Protein AF-A0A3A0AD60-F1 (afdb_monomer_lite)

Foldseek 3Di:
DDDPWDKDKDQPLPCQQWDPVPWPQWDWDDDNVQIKIKRNDPQDKIKIKTQKDADDPPDFFWFFKAWDKDADPPFKDKFKFKAANVRHGQGTRDDGGDTCGPSDGCVVRNIIMMMMMIHGHDPPGIMITRMIMITD

pLDDT: mean 93.81, std 9.73, range [36.66, 98.81]

Structure (mmCIF, N/CA/C/O backbone):
data_AF-A0A3A0AD60-F1
#
_entry.id   AF-A0A3A0AD60-F1
#
loop_
_atom_site.group_PDB
_atom_site.id
_atom_site.type_symbol
_atom_site.label_atom_id
_atom_site.label_alt_id
_atom_site.label_comp_id
_atom_site.label_asym_id
_atom_site.label_entity_id
_atom_site.label_seq_id
_atom_site.pdbx_PDB_ins_code
_atom_site.Cartn_x
_atom_site.Cartn_y
_atom_site.Cartn_z
_atom_site.occupancy
_atom_site.B_iso_or_equiv
_atom_site.auth_seq_id
_atom_site.auth_comp_id
_atom_site.auth_asym_id
_atom_site.auth_atom_id
_atom_site.pdbx_PDB_model_num
ATOM 1 N N . MET A 1 1 ? -10.318 22.429 17.998 1.00 36.66 1 MET A N 1
ATOM 2 C CA . MET A 1 1 ? -9.242 21.491 18.368 1.00 36.66 1 MET A CA 1
ATOM 3 C C . MET A 1 1 ? -9.334 20.370 17.348 1.00 36.66 1 MET A C 1
ATOM 5 O O . MET A 1 1 ? -10.324 19.658 17.390 1.00 36.66 1 MET A O 1
ATOM 9 N N . LEU A 1 2 ? -8.457 20.327 16.339 1.00 40.91 2 LEU A N 1
ATOM 10 C CA . LEU A 1 2 ? -8.442 19.195 15.404 1.00 40.91 2 LEU A CA 1
ATOM 11 C C . LEU A 1 2 ? -7.892 17.996 16.180 1.00 40.91 2 LEU A C 1
ATOM 13 O O . LEU A 1 2 ? -6.784 18.087 16.707 1.00 40.91 2 LEU A O 1
ATOM 17 N N . ALA A 1 3 ? -8.679 16.933 16.331 1.00 44.41 3 ALA A N 1
ATOM 18 C CA . ALA A 1 3 ? -8.155 15.673 16.840 1.00 44.41 3 ALA A CA 1
ATOM 19 C C . ALA A 1 3 ? -7.125 15.160 15.825 1.00 44.41 3 ALA A C 1
ATOM 21 O O . ALA A 1 3 ? -7.387 15.183 14.624 1.00 44.41 3 ALA A O 1
ATOM 22 N N . ALA A 1 4 ? -5.940 14.768 16.292 1.00 53.97 4 ALA A N 1
ATOM 23 C CA . ALA A 1 4 ? -4.998 14.056 15.443 1.00 53.97 4 ALA A CA 1
ATOM 24 C C . ALA A 1 4 ? -5.627 12.695 15.114 1.00 53.97 4 ALA A C 1
ATOM 26 O O . ALA A 1 4 ? -5.843 11.894 16.021 1.00 53.97 4 ALA A O 1
ATOM 27 N N . THR A 1 5 ? -5.970 12.466 13.849 1.00 66.50 5 THR A N 1
ATOM 28 C CA . THR A 1 5 ? -6.343 11.140 13.345 1.00 66.50 5 THR A CA 1
ATOM 29 C C . THR A 1 5 ? -5.168 10.197 13.570 1.00 66.50 5 THR A C 1
ATOM 31 O O . THR A 1 5 ? -4.029 10.534 13.236 1.00 66.50 5 THR A O 1
ATOM 34 N N . THR A 1 6 ? -5.418 9.044 14.190 1.00 88.69 6 THR A N 1
ATOM 35 C CA . THR A 1 6 ? -4.351 8.060 14.414 1.00 88.69 6 THR A CA 1
ATOM 36 C C . THR A 1 6 ? -4.088 7.360 13.089 1.00 88.69 6 THR A C 1
ATOM 38 O O . THR A 1 6 ? -4.980 7.260 12.252 1.00 88.69 6 THR A O 1
ATOM 41 N N . THR A 1 7 ? -2.846 6.975 12.813 1.00 92.88 7 THR A N 1
ATOM 42 C CA . THR A 1 7 ? -2.474 6.462 11.491 1.00 92.88 7 THR A CA 1
ATOM 43 C C . THR A 1 7 ? -1.429 5.369 11.623 1.00 92.88 7 THR A C 1
ATOM 45 O O . THR A 1 7 ? -0.462 5.513 12.372 1.00 92.88 7 THR A O 1
ATOM 48 N N . TRP A 1 8 ? -1.625 4.281 10.883 1.00 96.00 8 TRP A N 1
ATOM 49 C CA . TRP A 1 8 ? -0.557 3.354 10.535 1.00 96.00 8 TRP A CA 1
ATOM 50 C C . TRP A 1 8 ? 0.100 3.861 9.256 1.00 96.00 8 TRP A C 1
ATOM 52 O O . TRP A 1 8 ? -0.607 4.191 8.307 1.00 96.00 8 TRP A O 1
ATOM 62 N N . HIS A 1 9 ? 1.427 3.937 9.235 1.00 96.06 9 HIS A N 1
ATOM 63 C CA . HIS A 1 9 ? 2.199 4.472 8.119 1.00 96.06 9 HIS A CA 1
ATOM 64 C C . HIS A 1 9 ? 3.496 3.680 7.987 1.00 96.06 9 HIS A C 1
ATOM 66 O O . HIS A 1 9 ? 4.211 3.505 8.975 1.00 96.06 9 HIS A O 1
ATOM 72 N N . ASP A 1 10 ? 3.790 3.221 6.776 1.00 95.06 10 ASP A N 1
ATOM 73 C CA . ASP A 1 10 ? 5.037 2.544 6.436 1.00 95.06 10 ASP A CA 1
ATOM 74 C C . ASP A 1 10 ? 5.700 3.278 5.261 1.00 95.06 10 ASP A C 1
ATOM 76 O O . ASP A 1 10 ? 5.117 3.420 4.183 1.00 95.06 10 ASP A O 1
ATOM 80 N N . THR A 1 11 ? 6.909 3.777 5.516 1.00 94.00 11 THR A N 1
ATOM 81 C CA . THR A 1 11 ? 7.785 4.495 4.572 1.00 94.00 11 THR A CA 1
ATOM 82 C C . THR A 1 11 ? 8.898 3.596 4.023 1.00 94.00 11 THR A C 1
ATOM 84 O O . THR A 1 11 ? 9.862 4.069 3.420 1.00 94.00 11 THR A O 1
ATOM 87 N N . PHE A 1 12 ? 8.814 2.290 4.288 1.00 93.62 12 PHE A N 1
ATOM 88 C CA . PHE A 1 12 ? 9.768 1.255 3.899 1.00 93.62 12 PHE A CA 1
ATOM 89 C C . PHE A 1 12 ? 11.192 1.458 4.444 1.00 93.62 12 PHE A C 1
ATOM 91 O O . PHE A 1 12 ? 12.156 0.884 3.926 1.00 93.62 12 PHE A O 1
ATOM 98 N N . ASP A 1 13 ? 11.356 2.241 5.512 1.00 87.06 13 ASP A N 1
ATOM 99 C CA . ASP A 1 13 ? 12.650 2.524 6.137 1.00 87.06 13 ASP A CA 1
ATOM 100 C C . ASP A 1 13 ? 13.254 1.286 6.830 1.00 87.06 13 ASP A C 1
ATOM 102 O O . ASP A 1 13 ? 14.470 1.063 6.758 1.00 87.06 13 ASP A O 1
ATOM 106 N N . ASN A 1 14 ? 12.412 0.427 7.414 1.00 83.38 14 ASN A N 1
ATOM 107 C CA . ASN A 1 14 ? 12.813 -0.784 8.135 1.00 83.38 14 ASN A CA 1
ATOM 108 C C . ASN A 1 14 ? 12.134 -2.091 7.656 1.00 83.38 14 ASN A C 1
ATOM 110 O O . ASN A 1 14 ? 12.561 -3.167 8.071 1.00 83.38 14 ASN A O 1
ATOM 114 N N . PHE A 1 15 ? 11.159 -2.014 6.741 1.00 83.94 15 PHE A N 1
ATOM 115 C CA . PHE A 1 15 ? 10.362 -3.131 6.195 1.00 83.94 15 PHE A CA 1
ATOM 116 C C . PHE A 1 15 ? 9.557 -3.957 7.213 1.00 83.94 15 PHE A C 1
ATOM 118 O O . PHE A 1 15 ? 9.040 -5.019 6.861 1.00 83.94 15 PHE A O 1
ATOM 125 N N . GLU A 1 16 ? 9.431 -3.510 8.461 1.00 90.62 16 GLU A N 1
ATOM 126 C CA . GLU A 1 16 ? 8.706 -4.261 9.493 1.00 90.62 16 GLU A CA 1
ATOM 127 C C . GLU A 1 16 ? 7.197 -4.300 9.228 1.00 90.62 16 GLU A C 1
ATOM 129 O O . GLU A 1 16 ? 6.525 -5.240 9.646 1.00 90.62 16 GLU A O 1
ATOM 134 N N . GLY A 1 17 ? 6.664 -3.323 8.488 1.00 93.06 17 GLY A N 1
ATOM 135 C CA . GLY A 1 17 ? 5.265 -3.280 8.077 1.00 93.06 17 GLY A CA 1
ATOM 136 C C . GLY A 1 17 ? 4.937 -4.131 6.848 1.00 93.06 17 GLY A C 1
ATOM 137 O O . GLY A 1 17 ? 3.797 -4.085 6.391 1.00 93.06 17 GLY A O 1
ATOM 138 N N . ILE A 1 18 ? 5.871 -4.948 6.338 1.00 95.94 18 ILE A N 1
ATOM 139 C CA . ILE A 1 18 ? 5.693 -5.765 5.126 1.00 95.94 18 ILE A CA 1
ATOM 140 C C . ILE A 1 18 ? 5.586 -7.253 5.444 1.00 95.94 18 ILE A C 1
ATOM 142 O O . ILE A 1 18 ? 6.394 -7.832 6.172 1.00 95.94 18 ILE A O 1
ATOM 146 N N . ASP A 1 19 ? 4.605 -7.910 4.834 1.00 97.00 19 ASP A N 1
ATOM 147 C CA . ASP A 1 19 ? 4.462 -9.358 4.833 1.00 97.00 19 ASP A CA 1
ATOM 148 C C . ASP A 1 19 ? 5.136 -9.964 3.599 1.00 97.00 19 ASP A C 1
ATOM 150 O O . ASP A 1 19 ? 4.542 -10.135 2.529 1.00 97.00 19 ASP A O 1
ATOM 154 N N . PHE A 1 20 ? 6.411 -10.320 3.756 1.00 93.94 20 PHE A N 1
ATOM 155 C CA . PHE A 1 20 ? 7.193 -10.955 2.695 1.00 93.94 20 PHE A CA 1
ATOM 156 C C . PHE A 1 20 ? 6.738 -12.378 2.343 1.00 93.94 20 PHE A C 1
ATOM 158 O O . PHE A 1 20 ? 7.169 -12.895 1.316 1.00 93.94 20 PHE A O 1
ATOM 165 N N . THR A 1 21 ? 5.873 -13.008 3.145 1.00 96.50 21 THR A N 1
ATOM 166 C CA . THR A 1 21 ? 5.317 -14.336 2.828 1.00 96.50 21 THR A CA 1
ATOM 167 C C . THR A 1 21 ? 4.254 -14.235 1.737 1.00 96.50 21 THR A C 1
ATOM 169 O O . THR A 1 21 ? 4.160 -15.114 0.884 1.00 96.50 21 THR A O 1
ATOM 172 N N . HIS A 1 22 ? 3.483 -13.144 1.745 1.00 96.50 22 HIS A N 1
ATOM 173 C CA . HIS A 1 22 ? 2.425 -12.871 0.769 1.00 96.50 22 HIS A CA 1
ATOM 174 C C . HIS A 1 22 ? 2.847 -11.874 -0.321 1.00 96.50 22 HIS A C 1
ATOM 176 O O . HIS A 1 22 ? 2.110 -11.650 -1.280 1.00 96.50 22 HIS A O 1
ATOM 182 N N . SER A 1 23 ? 4.044 -11.298 -0.204 1.00 97.50 23 SER A N 1
ATOM 183 C CA . SER A 1 23 ? 4.630 -10.428 -1.223 1.00 97.50 23 SER A CA 1
ATOM 184 C C . SER A 1 23 ? 5.445 -11.231 -2.239 1.00 97.50 23 SER A C 1
ATOM 186 O O . SER A 1 23 ? 6.147 -12.181 -1.898 1.00 97.50 23 SER A O 1
ATOM 188 N N . SER A 1 24 ? 5.402 -10.833 -3.509 1.00 98.19 24 SER A N 1
ATOM 189 C CA . SER A 1 24 ? 6.126 -11.508 -4.588 1.00 98.19 24 SER A CA 1
ATOM 190 C C . SER A 1 24 ? 6.582 -10.537 -5.676 1.00 98.19 24 SER A C 1
ATOM 192 O O . SER A 1 24 ? 5.961 -9.509 -5.923 1.00 98.19 24 SER A O 1
ATOM 194 N N . ASN A 1 25 ? 7.709 -10.857 -6.317 1.00 97.56 25 ASN A N 1
ATOM 195 C CA . ASN A 1 25 ? 8.312 -10.090 -7.417 1.00 97.56 25 ASN A CA 1
ATOM 196 C C . ASN A 1 25 ? 8.538 -8.583 -7.151 1.00 97.56 25 ASN A C 1
ATOM 198 O O . ASN A 1 25 ? 8.687 -7.798 -8.081 1.00 97.56 25 ASN A O 1
ATOM 202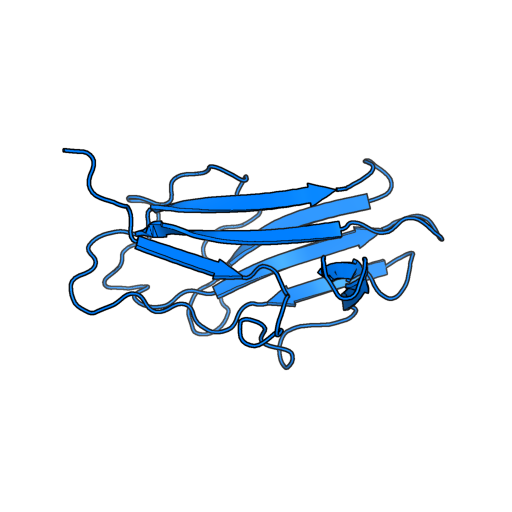 N N . VAL A 1 26 ? 8.641 -8.175 -5.889 1.00 96.62 26 VAL A N 1
ATOM 203 C CA . VAL A 1 26 ? 8.969 -6.803 -5.478 1.00 96.62 26 VAL A CA 1
ATOM 204 C C . VAL A 1 26 ? 10.361 -6.741 -4.846 1.00 96.62 26 VAL A C 1
ATOM 206 O O . VAL A 1 26 ? 10.925 -7.748 -4.390 1.00 96.62 26 VAL A O 1
ATOM 209 N N . THR A 1 27 ? 10.978 -5.567 -4.878 1.00 95.06 27 THR A N 1
ATOM 210 C CA . THR A 1 27 ? 12.289 -5.316 -4.275 1.00 95.06 27 THR A CA 1
ATOM 211 C C . THR A 1 27 ? 12.392 -3.878 -3.792 1.00 95.06 27 THR A C 1
ATOM 213 O O . THR A 1 27 ? 11.652 -3.011 -4.249 1.00 95.06 27 THR A O 1
ATOM 216 N N . ASN A 1 28 ? 13.338 -3.633 -2.889 1.00 92.56 28 ASN A N 1
ATOM 217 C CA . ASN A 1 28 ? 13.710 -2.281 -2.503 1.00 92.56 28 ASN A CA 1
ATOM 218 C C . ASN A 1 28 ? 14.310 -1.528 -3.705 1.00 92.56 28 ASN A C 1
ATOM 220 O O . ASN A 1 28 ? 15.172 -2.072 -4.403 1.00 92.56 28 ASN A O 1
ATOM 224 N N . GLY A 1 29 ? 13.872 -0.291 -3.905 1.00 91.00 29 GLY A N 1
ATOM 225 C CA . GLY A 1 29 ? 14.440 0.702 -4.810 1.00 91.00 29 GLY A CA 1
ATOM 226 C C . GLY A 1 29 ? 14.869 1.972 -4.065 1.00 91.00 29 GLY A C 1
ATOM 227 O O . GLY A 1 29 ? 14.882 2.037 -2.838 1.00 91.00 29 GLY A O 1
ATOM 228 N N . GLY A 1 30 ? 15.208 3.027 -4.802 1.00 86.94 30 GLY A N 1
ATOM 229 C CA . GLY A 1 30 ? 15.587 4.310 -4.202 1.00 86.94 30 GLY A CA 1
ATOM 230 C C . GLY A 1 30 ? 16.952 4.287 -3.502 1.00 86.94 30 GLY A C 1
ATOM 231 O O . GLY A 1 30 ? 17.901 3.652 -3.965 1.00 86.94 30 GLY A O 1
ATOM 232 N N . THR A 1 31 ? 17.074 5.036 -2.404 1.00 87.00 31 THR A N 1
ATOM 233 C CA . THR A 1 31 ? 18.328 5.190 -1.643 1.00 87.00 31 THR A CA 1
ATOM 234 C C . THR A 1 31 ? 18.180 4.629 -0.229 1.00 87.00 31 THR A C 1
ATOM 236 O O . THR A 1 31 ? 17.062 4.476 0.255 1.00 87.00 31 THR A O 1
ATOM 239 N N . PRO A 1 32 ? 19.277 4.389 0.513 1.00 83.81 32 PRO A N 1
ATOM 240 C CA . PRO A 1 32 ? 19.172 3.955 1.904 1.00 83.81 32 PRO A CA 1
ATOM 241 C C . PRO A 1 32 ? 18.391 4.912 2.818 1.00 83.81 32 PRO A C 1
ATOM 243 O O . PRO A 1 32 ? 17.890 4.446 3.835 1.00 83.81 32 PRO A O 1
ATOM 246 N N . GLN A 1 33 ? 18.306 6.207 2.477 1.00 84.38 33 GLN A N 1
ATOM 247 C CA . GLN A 1 33 ? 17.554 7.219 3.236 1.00 84.38 33 GLN A CA 1
ATOM 248 C C . GLN A 1 33 ? 16.129 7.453 2.712 1.00 84.38 33 GLN A C 1
ATOM 250 O O . GLN A 1 33 ? 15.342 8.091 3.398 1.00 84.38 33 GLN A O 1
ATOM 255 N N . ASN A 1 34 ? 15.815 6.983 1.504 1.00 85.44 34 ASN A N 1
ATOM 256 C CA . ASN A 1 34 ? 14.495 7.099 0.893 1.00 85.44 34 ASN A CA 1
ATOM 257 C C . ASN A 1 34 ? 14.228 5.815 0.110 1.00 85.44 34 ASN A C 1
ATOM 259 O O . ASN A 1 34 ? 14.537 5.722 -1.086 1.00 85.44 34 ASN A O 1
ATOM 263 N N . ARG A 1 35 ? 13.810 4.791 0.851 1.00 92.94 35 ARG A N 1
ATOM 264 C CA . ARG A 1 35 ? 13.541 3.461 0.316 1.00 92.94 35 ARG A CA 1
ATOM 265 C C . ARG A 1 35 ? 12.172 3.466 -0.331 1.00 92.94 35 ARG A C 1
ATOM 267 O O . ARG A 1 35 ? 11.285 4.197 0.074 1.00 92.94 35 ARG A O 1
ATOM 274 N N . THR A 1 36 ? 12.037 2.664 -1.370 1.00 95.44 36 THR A N 1
ATOM 275 C CA . THR A 1 36 ? 10.793 2.541 -2.130 1.00 95.44 36 THR A CA 1
ATOM 276 C C . THR A 1 36 ? 10.594 1.082 -2.487 1.00 95.44 36 THR A C 1
ATOM 278 O O . THR A 1 36 ? 11.550 0.302 -2.466 1.00 95.44 36 THR A O 1
ATOM 281 N N . MET A 1 37 ? 9.378 0.702 -2.850 1.00 96.75 37 MET A N 1
ATOM 282 C CA . MET A 1 37 ? 9.090 -0.638 -3.342 1.00 96.75 37 MET A CA 1
ATOM 283 C C . MET A 1 37 ? 8.831 -0.593 -4.840 1.00 96.75 37 MET A C 1
ATOM 285 O O . MET A 1 37 ? 7.972 0.144 -5.317 1.00 96.75 37 MET A O 1
ATOM 289 N N . VAL A 1 38 ? 9.600 -1.387 -5.584 1.00 97.19 38 VAL A N 1
ATOM 290 C CA . VAL A 1 38 ? 9.554 -1.438 -7.048 1.00 97.19 38 VAL A CA 1
ATOM 291 C C . VAL A 1 38 ? 9.383 -2.868 -7.538 1.00 97.19 38 VAL A C 1
ATOM 293 O O . VAL A 1 38 ? 9.725 -3.835 -6.846 1.00 97.19 38 VAL A O 1
ATOM 296 N N . LEU A 1 39 ? 8.887 -3.015 -8.763 1.00 97.69 39 LEU A N 1
ATOM 297 C CA . LEU A 1 39 ? 8.811 -4.308 -9.435 1.00 97.69 39 LEU A CA 1
ATOM 298 C C . LEU A 1 39 ? 10.231 -4.812 -9.755 1.00 97.69 39 LEU A C 1
ATOM 300 O O . LEU A 1 39 ? 11.036 -4.085 -10.341 1.00 97.69 39 LEU A O 1
ATOM 304 N N . ARG A 1 40 ? 10.552 -6.052 -9.354 1.00 95.38 40 ARG A N 1
ATOM 305 C CA . ARG A 1 40 ? 11.903 -6.635 -9.475 1.00 95.38 40 ARG A CA 1
ATOM 306 C C . ARG A 1 40 ? 12.256 -7.012 -10.909 1.00 95.38 40 ARG A C 1
ATOM 308 O O . ARG A 1 40 ? 13.373 -6.756 -11.344 1.00 95.38 40 ARG A O 1
ATOM 315 N N . ASN A 1 41 ? 11.334 -7.665 -11.610 1.00 92.31 41 ASN A N 1
ATOM 316 C CA . ASN A 1 41 ? 11.538 -8.144 -12.975 1.00 92.31 41 ASN A CA 1
ATOM 317 C C . ASN A 1 41 ? 10.549 -7.446 -13.909 1.00 92.31 41 ASN A C 1
ATOM 319 O O . ASN A 1 41 ? 9.344 -7.517 -13.667 1.00 92.31 41 ASN A O 1
ATOM 323 N N . THR A 1 42 ? 11.060 -6.792 -14.957 1.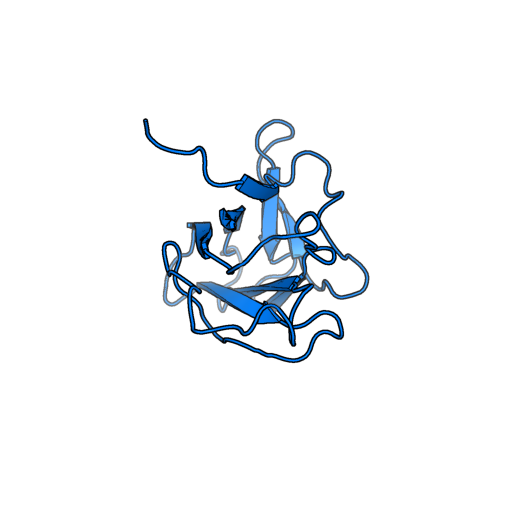00 92.44 42 THR A N 1
ATOM 324 C CA . THR A 1 42 ? 10.253 -6.039 -15.927 1.00 92.44 42 THR A CA 1
ATOM 325 C C . THR A 1 42 ? 10.545 -6.506 -17.363 1.00 92.44 42 THR A C 1
ATOM 327 O O . THR A 1 42 ? 11.715 -6.637 -17.745 1.00 92.44 42 THR A O 1
ATOM 330 N N . PRO A 1 43 ? 9.513 -6.776 -18.185 1.00 96.38 43 PRO A N 1
ATOM 331 C CA . PRO A 1 43 ? 8.082 -6.695 -17.868 1.00 96.38 43 PRO A CA 1
ATOM 332 C C . PRO A 1 43 ? 7.612 -7.796 -16.900 1.00 96.38 43 PRO A C 1
ATOM 334 O O . PRO A 1 43 ? 8.262 -8.833 -16.765 1.00 96.38 43 PRO A O 1
ATOM 337 N N . GLY A 1 44 ? 6.482 -7.571 -16.230 1.00 97.56 44 GLY A N 1
ATOM 338 C CA . GLY A 1 44 ? 5.897 -8.521 -15.287 1.00 97.56 44 GLY A CA 1
ATOM 339 C C . GLY A 1 44 ? 4.900 -7.892 -14.315 1.00 97.56 44 GLY A C 1
ATOM 340 O O . GLY A 1 44 ? 4.524 -6.729 -14.449 1.00 97.56 44 GLY A O 1
ATOM 341 N N . GLU A 1 45 ? 4.509 -8.681 -13.317 1.00 98.19 45 GLU A N 1
ATOM 342 C CA . GLU A 1 45 ? 3.599 -8.295 -12.234 1.00 98.19 45 GLU A CA 1
ATOM 343 C C . GLU A 1 45 ? 4.219 -8.624 -10.877 1.00 98.19 45 GLU A C 1
ATOM 345 O O . GLU A 1 45 ? 5.000 -9.572 -10.754 1.00 98.19 45 GLU A O 1
ATOM 350 N N . GLY A 1 46 ? 3.886 -7.846 -9.857 1.00 98.25 46 GLY A N 1
ATOM 351 C CA . GLY A 1 46 ? 4.367 -8.019 -8.497 1.00 98.25 46 GLY A CA 1
ATOM 352 C C . GLY A 1 46 ? 3.336 -7.555 -7.486 1.00 98.25 46 GLY A C 1
ATOM 353 O O . GLY A 1 46 ? 2.463 -6.741 -7.782 1.00 98.25 46 GLY A O 1
ATOM 354 N N . VAL A 1 47 ? 3.448 -8.101 -6.284 1.00 98.44 47 VAL A N 1
ATOM 355 C CA . VAL A 1 47 ? 2.516 -7.851 -5.191 1.00 98.44 47 VAL A CA 1
ATOM 356 C C . VAL A 1 47 ? 3.309 -7.534 -3.935 1.00 98.44 47 VAL A C 1
ATOM 358 O O . VAL A 1 47 ? 4.244 -8.257 -3.588 1.00 98.44 47 VAL A O 1
ATOM 361 N N . LEU A 1 48 ? 2.918 -6.470 -3.244 1.00 98.50 48 LEU A N 1
ATOM 362 C CA . LEU A 1 48 ? 3.411 -6.118 -1.919 1.00 98.50 48 LEU A CA 1
ATOM 363 C C . LEU A 1 48 ? 2.233 -6.119 -0.950 1.00 98.50 48 LEU A C 1
ATOM 365 O O . LEU A 1 48 ? 1.232 -5.460 -1.215 1.00 98.50 48 LEU A O 1
ATOM 369 N N . VAL A 1 49 ? 2.348 -6.837 0.163 1.00 98.56 49 VAL A N 1
ATOM 370 C CA . VAL A 1 49 ? 1.297 -6.928 1.184 1.00 98.56 49 VAL A CA 1
ATOM 371 C C . VAL A 1 49 ? 1.835 -6.404 2.505 1.00 98.56 49 VAL A C 1
ATOM 373 O O . VAL A 1 49 ? 2.958 -6.736 2.886 1.00 98.56 49 VAL A O 1
ATOM 376 N N . SER A 1 50 ? 1.049 -5.595 3.210 1.00 98.44 50 SER A N 1
ATOM 377 C CA . SER A 1 50 ? 1.404 -5.148 4.554 1.00 98.44 50 SER A CA 1
ATOM 378 C C . SER A 1 50 ? 1.283 -6.284 5.579 1.00 98.44 50 SER A C 1
ATOM 380 O O . SER A 1 50 ? 0.526 -7.249 5.412 1.00 98.44 50 SER A O 1
ATOM 382 N N . GLN A 1 51 ? 1.969 -6.137 6.708 1.00 97.44 51 GLN A N 1
ATOM 383 C CA . GLN A 1 51 ? 1.579 -6.825 7.936 1.00 97.44 51 GLN A CA 1
ATOM 384 C C . GLN A 1 51 ? 0.123 -6.472 8.301 1.00 97.44 51 GLN A C 1
ATOM 386 O O . GLN A 1 51 ? -0.391 -5.439 7.853 1.00 97.44 51 GLN A O 1
ATOM 391 N N . PRO A 1 52 ? -0.561 -7.307 9.105 1.00 97.88 52 PRO A N 1
ATOM 392 C CA . PRO A 1 52 ? -1.892 -6.984 9.605 1.00 97.88 52 PRO A CA 1
ATOM 393 C C . PRO A 1 52 ? -1.907 -5.640 10.340 1.00 97.88 52 PRO A C 1
ATOM 395 O O . PRO A 1 52 ? -1.158 -5.430 11.295 1.00 97.88 52 PRO A O 1
ATOM 398 N N . ILE A 1 53 ? -2.797 -4.746 9.924 1.00 97.81 53 ILE A N 1
ATOM 399 C CA . ILE A 1 53 ? -2.990 -3.431 10.531 1.00 97.81 53 ILE A CA 1
ATOM 400 C C . ILE A 1 53 ? -4.150 -3.556 11.508 1.00 97.81 53 ILE A C 1
ATOM 402 O O . ILE A 1 53 ? -5.286 -3.789 11.101 1.00 97.81 53 ILE A O 1
ATOM 406 N N . THR A 1 54 ? -3.852 -3.439 12.802 1.00 96.81 54 THR A N 1
ATOM 407 C CA . THR A 1 54 ? -4.841 -3.555 13.883 1.00 96.81 54 THR A CA 1
ATOM 408 C C . THR A 1 54 ? -4.838 -2.267 14.704 1.00 96.81 54 THR A C 1
ATOM 410 O O . THR A 1 54 ? -3.858 -2.010 15.411 1.00 96.81 54 THR A O 1
ATOM 413 N N . PRO A 1 55 ? -5.895 -1.443 14.621 1.00 95.31 55 PRO A N 1
ATOM 414 C CA . PRO A 1 55 ? -6.037 -0.260 15.453 1.00 95.31 55 PRO A CA 1
ATOM 415 C C . PRO A 1 55 ? -6.124 -0.626 16.948 1.00 95.31 55 PRO A C 1
ATOM 417 O O . PRO A 1 55 ? -6.460 -1.761 17.303 1.00 95.31 55 PRO A O 1
ATOM 420 N N . PRO A 1 56 ? -5.842 0.318 17.862 1.00 93.00 56 PRO A N 1
ATOM 421 C CA . PRO A 1 56 ? -6.049 0.105 19.287 1.00 93.00 56 PRO A CA 1
ATOM 422 C C . PRO A 1 56 ? -7.530 -0.148 19.608 1.00 93.00 56 PRO A C 1
ATOM 424 O O . PRO A 1 56 ? -8.436 0.246 18.872 1.00 93.00 56 PRO A O 1
ATOM 427 N N . ALA A 1 57 ? -7.777 -0.776 20.758 1.00 89.31 57 ALA A N 1
ATOM 428 C CA . ALA A 1 57 ? -9.130 -1.045 21.227 1.00 89.31 57 ALA A CA 1
ATOM 429 C C . ALA A 1 57 ? -9.974 0.241 21.296 1.00 89.31 57 ALA A C 1
ATOM 431 O O . ALA A 1 57 ? -9.527 1.258 21.829 1.00 89.31 57 ALA A O 1
ATOM 432 N N . GLY A 1 58 ? -11.212 0.163 20.801 1.00 87.00 58 GLY A N 1
ATOM 433 C CA . GLY A 1 58 ? -12.156 1.281 20.801 1.00 87.00 58 GLY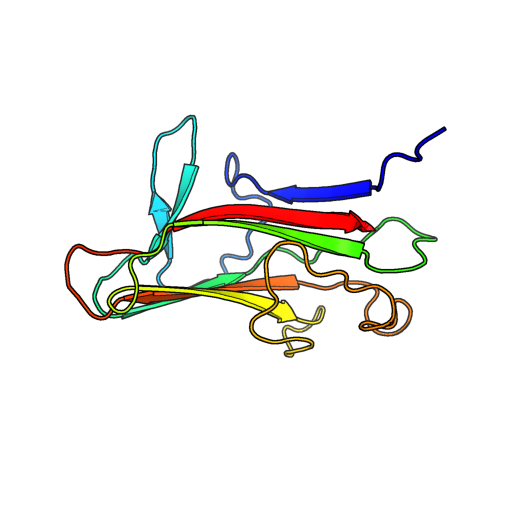 A CA 1
ATOM 434 C C . GLY A 1 58 ? -12.094 2.186 19.570 1.00 87.00 58 GLY A C 1
ATOM 435 O O . GLY A 1 58 ? -12.785 3.201 19.569 1.00 87.00 58 GLY A O 1
ATOM 436 N N . PHE A 1 59 ? -11.316 1.841 18.535 1.00 93.88 59 PHE A N 1
ATOM 437 C CA . PHE A 1 59 ? -11.481 2.476 17.225 1.00 93.88 59 PHE A CA 1
ATOM 438 C C . PHE A 1 59 ? -12.889 2.194 16.678 1.00 93.88 59 PHE A C 1
ATOM 440 O O . PHE A 1 59 ? -13.446 1.117 16.897 1.00 93.88 59 PHE A O 1
ATOM 447 N N . THR A 1 60 ? -13.482 3.184 16.017 1.00 94.25 60 THR A N 1
ATOM 448 C CA . THR A 1 60 ? -14.898 3.147 15.620 1.00 94.25 60 THR A CA 1
ATOM 449 C C . THR A 1 60 ? -15.114 3.116 14.122 1.00 94.25 60 THR A C 1
ATOM 451 O O . THR A 1 60 ? -16.223 2.821 13.693 1.00 94.25 60 THR A O 1
ATOM 454 N N . GLU A 1 61 ? -14.094 3.443 13.334 1.00 95.44 61 GLU A N 1
ATOM 455 C CA . GLU A 1 61 ? -14.157 3.456 11.877 1.00 95.44 61 GLU A CA 1
ATOM 456 C C . GLU A 1 61 ? -12.754 3.414 11.277 1.00 95.44 61 GLU A C 1
ATOM 458 O O . GLU A 1 61 ? -11.793 3.871 11.889 1.00 95.44 61 GLU A O 1
ATOM 463 N N . TRP A 1 62 ? -12.643 2.855 10.074 1.00 97.00 62 TRP A N 1
ATOM 464 C CA . TRP A 1 62 ? -11.483 3.079 9.219 1.00 97.00 62 TRP A CA 1
ATOM 465 C C . TRP A 1 62 ? -11.628 4.437 8.542 1.00 97.00 62 TRP A C 1
ATOM 467 O O . TRP A 1 62 ? -12.728 4.811 8.148 1.00 97.00 62 TRP A O 1
ATOM 477 N N . GLY A 1 63 ? -10.525 5.160 8.404 1.00 96.69 63 GLY A N 1
ATOM 478 C CA . GLY A 1 63 ? -10.501 6.481 7.795 1.00 96.69 63 GLY A CA 1
ATOM 479 C C . GLY A 1 63 ? -9.854 6.471 6.417 1.00 96.69 63 GLY A C 1
ATOM 480 O O . GLY A 1 63 ? -10.158 5.645 5.558 1.00 96.69 63 GLY A O 1
ATOM 481 N N . ILE A 1 64 ? -8.950 7.421 6.203 1.00 97.19 64 ILE A N 1
ATOM 482 C CA . ILE A 1 64 ? -8.372 7.697 4.894 1.00 97.19 64 ILE A CA 1
ATOM 483 C C . ILE A 1 64 ? -7.218 6.740 4.622 1.00 97.19 64 ILE A C 1
ATOM 485 O O . ILE A 1 64 ? -6.290 6.639 5.426 1.00 97.19 64 ILE A O 1
ATOM 489 N N . ILE A 1 65 ? -7.235 6.112 3.449 1.00 98.12 65 ILE A N 1
ATOM 490 C CA . ILE A 1 65 ? -6.047 5.490 2.870 1.00 98.12 65 ILE A CA 1
ATOM 491 C C . ILE A 1 65 ? -5.303 6.519 2.019 1.00 98.12 65 ILE A C 1
ATOM 493 O O . ILE A 1 65 ? -5.900 7.220 1.204 1.00 98.12 65 ILE A O 1
ATOM 497 N N . ALA A 1 66 ? -3.992 6.621 2.185 1.00 98.06 66 ALA A N 1
ATOM 498 C CA . ALA A 1 66 ? -3.149 7.463 1.346 1.00 98.06 66 ALA A CA 1
ATOM 499 C C . ALA A 1 66 ? -1.858 6.731 1.005 1.00 98.06 66 ALA A C 1
ATOM 501 O O . ALA A 1 66 ? -1.366 5.923 1.784 1.00 98.06 66 ALA A O 1
ATOM 502 N N . TYR A 1 67 ? -1.338 7.000 -0.180 1.00 98.31 67 TYR A N 1
ATOM 503 C CA . TYR A 1 67 ? -0.078 6.455 -0.659 1.00 98.31 67 TYR A CA 1
ATOM 504 C C . TYR A 1 67 ? 0.509 7.362 -1.735 1.00 98.31 67 TYR A C 1
ATOM 506 O O . TYR A 1 67 ? -0.233 7.945 -2.544 1.00 98.31 67 TYR A O 1
ATOM 514 N N . ALA A 1 68 ? 1.834 7.452 -1.756 1.00 97.75 68 ALA A N 1
ATOM 515 C CA . ALA A 1 68 ? 2.597 8.079 -2.823 1.00 97.75 68 ALA A CA 1
ATOM 516 C C . ALA A 1 68 ? 3.123 7.022 -3.803 1.00 97.75 68 ALA A C 1
ATOM 518 O O . ALA A 1 68 ? 3.657 5.980 -3.414 1.00 97.75 68 ALA A O 1
ATOM 519 N N . LYS A 1 69 ? 2.944 7.281 -5.102 1.00 96.75 69 LYS A N 1
ATOM 520 C CA . LYS A 1 69 ? 3.395 6.390 -6.172 1.00 96.75 69 LYS A CA 1
ATOM 521 C C . LYS A 1 69 ? 3.939 7.153 -7.371 1.00 96.75 69 LYS A C 1
ATOM 523 O O . LYS A 1 69 ? 3.516 8.276 -7.642 1.00 96.75 69 LYS A O 1
ATOM 528 N N . SER A 1 70 ? 4.794 6.480 -8.132 1.00 96.12 70 SER A N 1
ATOM 529 C CA . SER A 1 70 ? 5.236 6.907 -9.457 1.00 96.12 70 SER A CA 1
ATOM 530 C C . SER A 1 70 ? 5.036 5.766 -10.452 1.00 96.12 70 SER A C 1
ATOM 532 O O . SER A 1 70 ? 5.585 4.677 -10.287 1.00 96.12 70 SER A O 1
ATOM 534 N N . ASP A 1 71 ? 4.213 5.999 -11.466 1.00 94.19 71 ASP A N 1
ATOM 535 C CA . ASP A 1 71 ? 4.002 5.116 -12.608 1.00 94.19 71 ASP A CA 1
ATOM 536 C C . ASP A 1 71 ? 4.017 5.924 -13.916 1.00 94.19 71 ASP A C 1
ATOM 538 O O . ASP A 1 71 ? 3.883 7.147 -13.917 1.00 94.19 71 ASP A O 1
ATOM 542 N N . ASP A 1 72 ? 4.225 5.235 -15.037 1.00 93.88 72 ASP A N 1
ATOM 543 C CA . ASP A 1 72 ? 4.282 5.797 -16.388 1.00 93.88 72 ASP A CA 1
ATOM 544 C C . ASP A 1 72 ? 3.262 5.068 -17.278 1.00 93.88 72 ASP A C 1
ATOM 546 O O . ASP A 1 72 ? 3.605 4.120 -17.996 1.00 93.88 72 ASP A O 1
ATOM 550 N N . PRO A 1 73 ? 1.964 5.417 -17.178 1.00 92.88 73 PRO A N 1
ATOM 551 C CA . PRO A 1 73 ? 0.938 4.780 -17.985 1.00 92.88 73 PRO A CA 1
ATOM 552 C C . PRO A 1 73 ? 1.133 5.062 -19.489 1.00 92.88 73 PRO A C 1
ATOM 554 O O . PRO A 1 73 ? 1.403 6.198 -19.876 1.00 92.88 73 PRO A O 1
ATOM 557 N N . PRO A 1 74 ? 0.900 4.073 -20.371 1.00 93.56 74 PRO A N 1
ATOM 558 C CA . PRO A 1 74 ? 0.322 2.765 -20.065 1.00 93.56 74 PRO A CA 1
ATOM 559 C C . PRO A 1 74 ? 1.364 1.692 -19.716 1.00 93.56 74 PRO A C 1
ATOM 561 O O . PRO A 1 74 ? 0.982 0.550 -19.477 1.00 93.56 74 PRO A O 1
ATOM 564 N N . ALA A 1 75 ? 2.655 2.027 -19.736 1.00 96.38 75 ALA A N 1
ATOM 565 C CA . ALA A 1 75 ? 3.732 1.054 -19.626 1.00 96.38 75 ALA A CA 1
ATOM 566 C C . ALA A 1 75 ? 3.892 0.488 -18.211 1.00 96.38 75 ALA A C 1
ATOM 568 O O . ALA A 1 75 ? 4.364 -0.641 -18.056 1.00 96.38 75 ALA A O 1
ATOM 569 N N . THR A 1 76 ? 3.489 1.236 -17.181 1.00 97.81 76 THR A N 1
ATOM 570 C CA . THR A 1 76 ? 3.405 0.737 -15.807 1.00 97.81 76 THR A CA 1
ATOM 571 C C . THR A 1 76 ? 2.099 1.134 -15.128 1.00 97.81 76 THR A C 1
ATOM 573 O O . THR A 1 76 ? 1.436 2.101 -15.508 1.00 97.81 76 THR A O 1
ATOM 576 N N . SER A 1 77 ? 1.712 0.359 -14.116 1.00 97.94 77 SER A N 1
ATOM 577 C CA . SER A 1 77 ? 0.553 0.654 -13.275 1.00 97.94 77 SER A CA 1
ATOM 578 C C . SER A 1 77 ? 0.803 0.246 -11.832 1.00 97.94 77 SER A C 1
ATOM 580 O O . SER A 1 77 ? 1.399 -0.806 -11.580 1.00 97.94 77 SER A O 1
ATOM 582 N N . LEU A 1 78 ? 0.270 1.037 -10.902 1.00 98.50 78 LEU A N 1
ATOM 583 C CA . LEU A 1 78 ? 0.190 0.682 -9.489 1.00 98.50 78 LEU A CA 1
ATOM 584 C C . LEU A 1 78 ? -1.210 0.938 -8.928 1.00 98.50 78 LEU A C 1
ATOM 586 O O . LEU A 1 78 ? -1.722 2.062 -9.009 1.00 98.50 78 LEU A O 1
ATOM 590 N N . THR A 1 79 ? -1.804 -0.089 -8.322 1.00 98.50 79 THR A N 1
ATOM 591 C CA . THR A 1 79 ? -3.069 -0.004 -7.573 1.00 98.50 79 THR A CA 1
ATOM 592 C C . THR A 1 79 ? -2.880 -0.482 -6.140 1.00 98.50 79 THR A C 1
ATOM 594 O O . THR A 1 79 ? -1.976 -1.272 -5.871 1.00 98.50 79 THR A O 1
ATOM 597 N N . VAL A 1 80 ? -3.729 -0.010 -5.225 1.00 98.75 80 VAL A N 1
ATOM 598 C CA . VAL A 1 80 ? -3.764 -0.478 -3.836 1.00 98.75 80 VAL A CA 1
ATOM 599 C C . VAL A 1 80 ? -5.148 -1.039 -3.535 1.00 98.75 80 VAL A C 1
ATOM 601 O O . VAL A 1 80 ? -6.158 -0.393 -3.796 1.00 98.75 80 VAL A O 1
ATOM 604 N N . ASP A 1 81 ? -5.187 -2.246 -2.995 1.00 98.81 81 ASP A N 1
ATOM 605 C CA . ASP A 1 81 ? -6.387 -2.915 -2.513 1.00 98.81 81 ASP A CA 1
ATOM 606 C C . ASP A 1 81 ? -6.397 -2.928 -0.980 1.00 98.81 81 ASP A C 1
ATOM 608 O O . ASP A 1 81 ? -5.345 -2.857 -0.334 1.00 98.81 81 ASP A O 1
ATOM 612 N N . VAL A 1 82 ? -7.587 -3.098 -0.408 1.00 98.62 82 VAL A N 1
ATOM 613 C CA . VAL A 1 82 ? -7.785 -3.407 1.010 1.00 98.62 82 VAL A CA 1
ATOM 614 C C . VAL A 1 82 ? -8.254 -4.849 1.128 1.00 98.62 82 VAL A C 1
ATOM 616 O O . VAL A 1 82 ? -9.222 -5.254 0.476 1.00 98.62 82 VAL A O 1
ATOM 619 N N . LEU A 1 83 ? -7.558 -5.615 1.959 1.00 98.81 83 LEU A N 1
ATOM 620 C CA . LEU A 1 83 ? -7.867 -7.003 2.271 1.00 98.81 83 LEU A CA 1
ATOM 621 C C . LEU A 1 83 ? -8.303 -7.132 3.730 1.00 98.81 83 LEU A C 1
ATOM 623 O O . LEU A 1 83 ? -7.968 -6.282 4.557 1.00 98.81 83 LEU A O 1
ATOM 627 N N . ASP A 1 84 ? -8.989 -8.216 4.064 1.00 97.88 84 ASP A N 1
ATOM 628 C CA . ASP A 1 84 ? -9.184 -8.598 5.459 1.00 97.88 84 ASP A CA 1
ATOM 629 C C . ASP A 1 84 ? -7.906 -9.205 6.074 1.00 97.88 84 ASP A C 1
ATOM 631 O O . ASP A 1 84 ? -6.826 -9.230 5.469 1.00 97.88 84 ASP A O 1
ATOM 635 N N . ALA A 1 85 ? -8.013 -9.669 7.320 1.00 95.88 85 ALA A N 1
ATOM 636 C CA . ALA A 1 85 ? -6.900 -10.273 8.046 1.00 95.88 85 ALA A CA 1
ATOM 637 C C . ALA A 1 85 ? -6.376 -11.569 7.394 1.00 95.88 85 ALA A C 1
ATOM 639 O O . ALA A 1 85 ? -5.165 -11.829 7.455 1.00 95.88 85 ALA A O 1
ATOM 640 N N . ASP A 1 86 ? -7.270 -12.336 6.763 1.00 95.56 86 ASP A N 1
ATOM 641 C CA . ASP A 1 86 ? -7.004 -13.6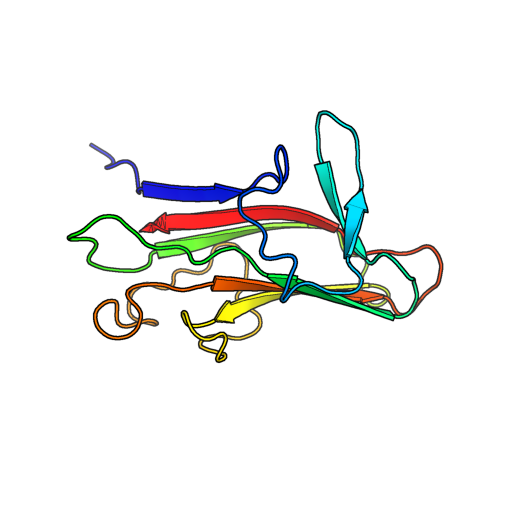23 6.115 1.00 95.56 86 ASP A CA 1
ATOM 642 C C . ASP A 1 86 ? -6.507 -13.460 4.664 1.00 95.56 86 ASP A C 1
ATOM 644 O O . ASP A 1 86 ? -5.985 -14.403 4.067 1.00 95.56 86 ASP A O 1
ATOM 648 N N . GLY A 1 87 ? -6.585 -12.244 4.115 1.00 96.31 87 GLY A N 1
ATOM 649 C CA . GLY A 1 87 ? -6.121 -11.888 2.777 1.00 96.31 87 GLY A CA 1
ATOM 650 C C . GLY A 1 87 ? -7.216 -11.904 1.708 1.00 96.31 87 GLY A C 1
ATOM 651 O O . GLY A 1 87 ? -6.897 -11.803 0.518 1.00 96.31 87 GLY A O 1
ATOM 652 N N . GLU A 1 88 ? -8.490 -12.008 2.092 1.00 97.88 88 GLU A N 1
ATOM 653 C CA . GLU A 1 88 ? -9.610 -11.866 1.165 1.00 97.88 88 GLU A CA 1
ATOM 654 C C . GLU A 1 88 ? -9.800 -10.403 0.756 1.00 97.88 88 GLU A C 1
ATOM 656 O O . GLU A 1 88 ? -9.595 -9.472 1.532 1.00 97.88 88 GLU A O 1
ATOM 661 N N . LEU A 1 89 ? -10.187 -10.187 -0.501 1.00 98.38 89 LEU A N 1
ATOM 662 C CA . LEU A 1 89 ? -10.366 -8.853 -1.063 1.00 98.38 89 LEU A CA 1
ATOM 663 C C . LEU A 1 89 ? -11.635 -8.189 -0.513 1.00 98.38 89 LEU A C 1
ATOM 665 O O . LEU A 1 89 ? -12.738 -8.656 -0.790 1.00 98.38 89 LEU A O 1
ATOM 669 N N . LEU A 1 90 ? -11.473 -7.055 0.170 1.00 98.38 90 LEU A N 1
ATOM 670 C CA . LEU A 1 90 ? -12.582 -6.214 0.625 1.00 98.38 90 LEU A CA 1
ATOM 671 C C . LEU A 1 90 ? -12.874 -5.095 -0.375 1.00 98.38 90 LEU A C 1
ATOM 673 O O . LEU A 1 90 ? -14.016 -4.910 -0.788 1.00 98.38 90 LEU A O 1
ATOM 677 N N . LEU A 1 91 ? -11.834 -4.363 -0.789 1.00 98.56 91 LEU A N 1
ATOM 678 C CA . LEU A 1 91 ? -11.935 -3.242 -1.725 1.00 98.56 91 LEU A CA 1
ATOM 679 C C . LEU A 1 91 ? -10.788 -3.303 -2.733 1.00 98.56 91 LEU A C 1
ATOM 681 O O . LEU A 1 91 ? -9.630 -3.435 -2.347 1.00 98.56 91 LEU A O 1
ATOM 685 N N . ALA A 1 92 ? -11.100 -3.175 -4.021 1.00 98.44 92 ALA A N 1
ATOM 686 C CA . ALA A 1 92 ? -10.108 -3.195 -5.094 1.00 98.44 92 ALA A CA 1
ATOM 687 C C . ALA A 1 92 ? -9.806 -1.790 -5.618 1.00 98.44 92 ALA A C 1
ATOM 689 O O . ALA A 1 92 ? -10.724 -0.987 -5.785 1.00 98.44 92 ALA A O 1
ATOM 690 N N . GLY A 1 93 ? -8.542 -1.531 -5.958 1.00 97.69 93 GLY A N 1
ATOM 691 C CA . GLY A 1 93 ? -8.121 -0.328 -6.676 1.00 97.69 93 GLY A CA 1
ATOM 692 C C . GLY A 1 93 ? -8.503 0.969 -5.969 1.00 97.69 93 GLY A C 1
ATOM 693 O O . GLY A 1 93 ? -8.918 1.930 -6.619 1.00 97.69 93 GLY A O 1
ATOM 694 N N . VAL A 1 94 ? -8.399 0.982 -4.644 1.00 98.31 94 VAL A N 1
ATOM 695 C CA . VAL A 1 94 ? -8.744 2.129 -3.815 1.00 98.31 94 VAL A CA 1
ATOM 696 C C . VAL A 1 94 ? -7.794 3.278 -4.129 1.00 98.31 94 VAL A C 1
ATOM 698 O O . VAL A 1 94 ? -6.576 3.119 -4.103 1.00 98.31 94 VAL A O 1
ATOM 701 N N . ALA A 1 95 ? -8.359 4.440 -4.451 1.00 97.94 95 ALA A N 1
ATOM 702 C CA . ALA A 1 95 ? -7.579 5.624 -4.774 1.00 97.94 95 ALA A CA 1
ATOM 703 C C . ALA A 1 95 ? -6.917 6.220 -3.521 1.00 97.94 95 ALA A C 1
ATOM 705 O O . ALA A 1 95 ? -7.500 6.226 -2.438 1.00 97.94 95 ALA A O 1
ATOM 706 N N . SER A 1 96 ? -5.723 6.790 -3.686 1.00 98.12 96 SER A N 1
ATOM 707 C CA . SER A 1 96 ? -5.066 7.575 -2.635 1.00 98.12 96 SER A CA 1
ATOM 708 C C . SER A 1 96 ? -5.946 8.767 -2.237 1.00 98.12 96 SER A C 1
ATOM 710 O O . SER A 1 96 ? -6.454 9.486 -3.100 1.00 98.12 96 SER A O 1
ATOM 712 N N . GLY A 1 97 ? -6.147 8.957 -0.934 1.00 97.94 97 GLY A N 1
ATOM 713 C CA . GLY A 1 97 ? -7.049 9.952 -0.355 1.00 97.94 97 GLY A CA 1
ATOM 714 C C . GLY A 1 97 ? -8.503 9.492 -0.200 1.00 97.94 97 GLY A C 1
ATOM 715 O O . GLY A 1 97 ? -9.330 10.290 0.239 1.00 97.94 97 GLY A O 1
ATOM 716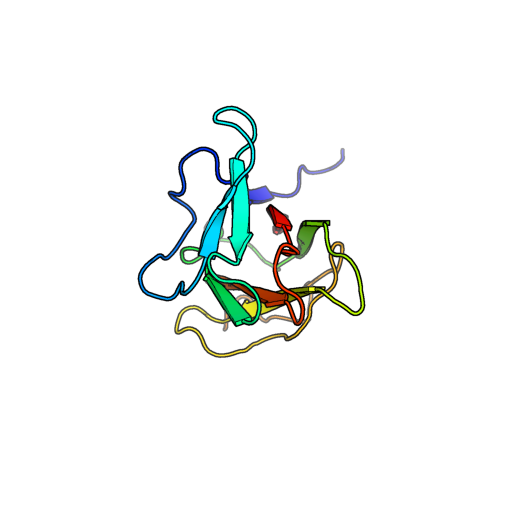 N N . ALA A 1 98 ? -8.840 8.247 -0.555 1.00 97.94 98 ALA A N 1
ATOM 717 C CA . ALA A 1 98 ? -10.184 7.715 -0.351 1.00 97.94 98 ALA A CA 1
ATOM 718 C C . ALA A 1 98 ? -10.487 7.508 1.139 1.00 97.94 98 ALA A C 1
ATOM 720 O O . ALA A 1 98 ? -9.645 7.020 1.892 1.00 97.94 98 ALA A O 1
ATOM 721 N N . ASP A 1 99 ? -11.711 7.852 1.534 1.00 97.31 99 ASP A N 1
ATOM 722 C CA . ASP A 1 99 ? -12.244 7.616 2.873 1.00 97.31 99 ASP A CA 1
ATOM 723 C C . ASP A 1 99 ? -12.937 6.249 2.925 1.00 97.31 99 ASP A C 1
ATOM 725 O O . ASP A 1 99 ? -13.780 5.941 2.076 1.00 97.31 99 ASP A O 1
ATOM 729 N N . LEU A 1 100 ? -12.556 5.422 3.898 1.00 96.69 100 LEU A N 1
ATOM 730 C CA . LEU A 1 100 ? -13.117 4.091 4.115 1.00 96.69 100 LEU A CA 1
ATOM 731 C C . LEU A 1 100 ? -14.233 4.074 5.165 1.00 96.69 100 LEU A C 1
ATOM 733 O O . LEU A 1 100 ? -14.825 3.012 5.400 1.00 96.69 100 LEU A O 1
ATOM 737 N N . ALA A 1 101 ? -14.558 5.225 5.760 1.00 94.75 101 ALA A N 1
ATOM 738 C CA . ALA A 1 101 ? -15.624 5.345 6.740 1.00 94.75 101 ALA A CA 1
ATOM 739 C C . ALA A 1 101 ? -16.956 4.844 6.157 1.00 94.75 101 ALA A C 1
ATOM 741 O O . ALA A 1 101 ? -17.412 5.262 5.090 1.00 94.75 101 ALA A O 1
ATOM 742 N N . GLY A 1 102 ? -17.579 3.888 6.849 1.00 92.62 102 GLY A N 1
ATOM 743 C CA . GLY A 1 102 ? -18.835 3.262 6.425 1.00 92.62 102 GLY A CA 1
ATOM 744 C C . GLY A 1 102 ? -18.733 2.289 5.241 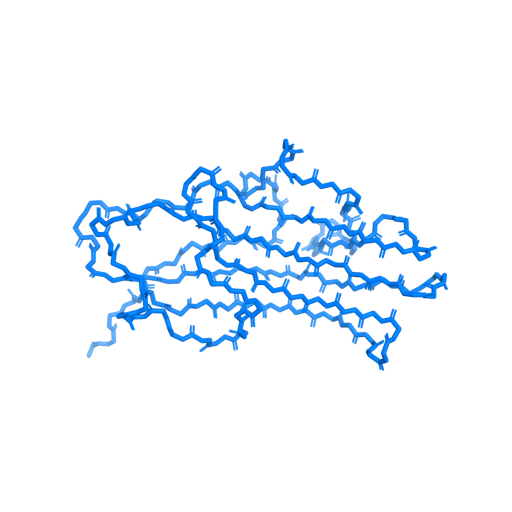1.00 92.62 102 GLY A C 1
ATOM 745 O O . GLY A 1 102 ? -19.735 1.652 4.918 1.00 92.62 102 GLY A O 1
ATOM 746 N N . LEU A 1 103 ? -17.560 2.131 4.615 1.00 95.38 103 LEU A N 1
ATOM 747 C CA . LEU A 1 103 ? -17.319 1.092 3.603 1.00 95.38 103 LEU A CA 1
ATOM 748 C C . LEU A 1 103 ? -16.921 -0.242 4.238 1.00 95.38 103 LEU A C 1
ATOM 750 O O . LEU A 1 103 ? -17.231 -1.300 3.694 1.00 95.38 103 LEU A O 1
ATOM 754 N N . LEU A 1 104 ? -16.245 -0.184 5.386 1.00 95.12 104 LEU A N 1
ATOM 755 C CA . LEU A 1 104 ? -15.779 -1.341 6.142 1.00 95.12 104 LEU A CA 1
ATOM 756 C C . LEU A 1 104 ? -16.373 -1.305 7.548 1.00 95.12 104 LEU A C 1
ATOM 758 O O . LEU A 1 104 ? -16.239 -0.307 8.249 1.00 95.12 104 LEU A O 1
ATOM 762 N N . ASP A 1 105 ? -17.013 -2.400 7.954 1.00 94.19 105 ASP A N 1
ATOM 763 C CA . ASP A 1 105 ? -17.531 -2.590 9.311 1.00 94.19 105 ASP A CA 1
ATOM 764 C C . ASP A 1 105 ? -16.376 -2.979 10.258 1.00 94.19 105 ASP A C 1
ATOM 766 O O . ASP A 1 105 ? -15.831 -4.078 10.106 1.00 94.19 105 ASP A O 1
ATOM 770 N N . PRO A 1 106 ? -15.992 -2.132 11.232 1.00 94.50 106 PRO A N 1
ATOM 771 C CA . PRO A 1 106 ? -14.887 -2.405 12.155 1.00 94.50 106 PRO A CA 1
ATOM 772 C C . PRO A 1 106 ? -15.099 -3.629 13.045 1.00 94.50 106 PRO A C 1
ATOM 774 O O . PRO A 1 106 ? -14.124 -4.226 13.494 1.00 94.50 106 PRO A O 1
ATOM 777 N N . GLU A 1 107 ? -16.349 -4.032 13.300 1.00 94.44 107 GLU A N 1
ATOM 778 C CA . GLU A 1 107 ? -16.633 -5.240 14.082 1.00 94.44 107 GLU A CA 1
ATOM 779 C C . GLU A 1 107 ? -16.355 -6.511 13.271 1.00 94.44 107 GLU A C 1
ATOM 781 O O . GLU A 1 107 ? -15.951 -7.533 13.829 1.00 94.44 107 GLU A O 1
ATOM 786 N N . ARG A 1 108 ? -16.547 -6.452 11.947 1.00 95.50 108 ARG A N 1
ATOM 787 C CA . ARG A 1 108 ? -16.258 -7.559 11.021 1.00 95.50 108 ARG A CA 1
ATOM 788 C C . ARG A 1 108 ? -14.818 -7.562 10.530 1.00 95.50 108 ARG A C 1
ATOM 790 O O . ARG A 1 108 ? -14.257 -8.630 10.308 1.00 95.50 108 ARG A O 1
ATOM 797 N N . HIS A 1 109 ? -14.232 -6.381 10.377 1.00 97.00 109 HIS A N 1
ATOM 798 C CA . HIS A 1 109 ? -12.874 -6.177 9.887 1.00 97.00 109 HIS A CA 1
ATOM 799 C C . HIS A 1 109 ? -12.070 -5.333 10.892 1.00 97.00 109 HIS A C 1
ATOM 801 O O . HIS A 1 109 ? -11.668 -4.208 10.575 1.00 97.00 109 HIS A O 1
ATOM 807 N N . PRO A 1 110 ? -11.824 -5.860 12.114 1.00 96.75 110 PRO A N 1
ATOM 808 C CA . PRO A 1 110 ? -11.030 -5.173 13.139 1.00 96.75 110 PRO A CA 1
ATOM 809 C C . PRO A 1 110 ? -9.545 -5.081 12.764 1.00 96.75 110 PRO A C 1
ATOM 811 O O . PRO A 1 110 ? -8.795 -4.285 13.324 1.00 96.75 110 PRO A O 1
ATOM 814 N N . THR A 1 111 ? -9.134 -5.909 11.808 1.00 98.06 111 THR A N 1
ATOM 815 C CA . THR A 1 111 ? -7.797 -5.973 11.241 1.00 98.06 111 THR A CA 1
ATOM 816 C C . THR A 1 111 ? -7.935 -6.069 9.728 1.00 98.06 111 THR A C 1
ATOM 818 O O . THR A 1 111 ? -8.730 -6.866 9.227 1.00 98.06 111 THR A O 1
ATOM 821 N N . ILE A 1 112 ? -7.143 -5.280 9.010 1.00 98.38 112 ILE A N 1
ATOM 822 C CA . ILE A 1 112 ? -7.064 -5.301 7.544 1.00 98.38 112 ILE A CA 1
ATOM 823 C C . ILE A 1 112 ? -5.611 -5.435 7.102 1.00 98.38 112 ILE A C 1
ATOM 825 O O . ILE A 1 112 ? -4.680 -5.331 7.906 1.00 98.38 112 ILE A O 1
ATOM 829 N N . ARG A 1 113 ? -5.406 -5.620 5.803 1.00 98.69 113 ARG A N 1
ATOM 830 C CA . ARG A 1 113 ? -4.100 -5.496 5.151 1.00 98.69 113 ARG A CA 1
ATOM 831 C C . ARG A 1 113 ? -4.224 -4.597 3.931 1.00 98.69 113 ARG A C 1
ATOM 833 O O . ARG A 1 113 ? -5.279 -4.542 3.302 1.00 98.69 113 ARG A O 1
ATOM 840 N N . LEU A 1 114 ? -3.132 -3.938 3.566 1.00 98.69 114 LEU A N 1
ATOM 841 C CA . LEU A 1 114 ? -3.016 -3.253 2.283 1.00 98.69 114 LEU A CA 1
ATOM 842 C C . LEU A 1 114 ? -2.261 -4.145 1.301 1.00 98.69 114 LEU A C 1
ATOM 844 O O . LEU A 1 114 ? -1.280 -4.795 1.672 1.00 98.69 114 LEU A O 1
ATOM 848 N N . ARG A 1 115 ? -2.710 -4.172 0.044 1.00 98.81 115 ARG A N 1
ATOM 849 C CA . ARG A 1 115 ? -2.022 -4.873 -1.045 1.00 98.81 115 ARG A CA 1
ATOM 850 C C . ARG A 1 115 ? -1.764 -3.924 -2.200 1.00 98.81 115 ARG A C 1
ATOM 852 O O . ARG A 1 115 ? -2.708 -3.482 -2.839 1.00 98.81 115 ARG A O 1
ATOM 859 N N . ALA A 1 116 ? -0.501 -3.664 -2.513 1.00 98.69 116 ALA A N 1
ATOM 860 C CA . ALA A 1 116 ? -0.130 -2.961 -3.731 1.00 98.69 116 ALA A CA 1
ATOM 861 C C . ALA A 1 116 ? 0.104 -3.970 -4.857 1.00 98.69 116 ALA A C 1
ATOM 863 O O . ALA A 1 116 ? 0.871 -4.923 -4.693 1.00 98.69 116 ALA A O 1
ATOM 864 N N . ASN A 1 117 ? -0.532 -3.739 -6.002 1.00 98.69 117 ASN A N 1
ATOM 865 C CA . ASN A 1 117 ? -0.306 -4.492 -7.230 1.00 98.69 117 ASN A CA 1
ATOM 866 C C . ASN A 1 117 ? 0.511 -3.621 -8.184 1.00 98.69 117 ASN A C 1
ATOM 868 O O . ASN A 1 117 ? 0.107 -2.506 -8.514 1.00 98.69 117 ASN A O 1
ATOM 872 N N . LEU A 1 118 ? 1.662 -4.131 -8.609 1.00 98.56 118 LEU A N 1
ATOM 873 C CA . LEU A 1 118 ? 2.616 -3.459 -9.480 1.00 98.56 118 LEU A CA 1
ATOM 874 C C . LEU A 1 118 ? 2.660 -4.209 -10.810 1.00 98.56 118 LEU A C 1
ATOM 876 O O . LEU A 1 118 ? 2.833 -5.425 -10.812 1.00 98.56 118 LEU A O 1
ATOM 880 N N . ALA A 1 119 ? 2.569 -3.505 -11.935 1.00 98.31 119 ALA A N 1
ATOM 881 C CA . ALA A 1 119 ? 2.736 -4.112 -13.254 1.00 98.31 119 ALA A CA 1
ATOM 882 C C . ALA A 1 119 ? 3.578 -3.234 -14.184 1.00 98.31 119 ALA A C 1
ATOM 884 O O . ALA A 1 119 ? 3.532 -2.004 -14.102 1.00 98.31 119 ALA A O 1
ATOM 885 N N . ALA A 1 120 ? 4.332 -3.879 -15.073 1.00 98.19 120 ALA A N 1
ATOM 886 C CA . ALA A 1 120 ? 5.073 -3.234 -16.150 1.00 98.19 120 ALA A CA 1
ATOM 887 C C . ALA A 1 120 ? 4.992 -4.064 -17.437 1.00 98.19 120 ALA A C 1
ATOM 889 O O . ALA A 1 120 ? 5.208 -5.277 -17.411 1.00 98.19 120 ALA A O 1
ATOM 890 N N . THR A 1 121 ? 4.741 -3.415 -18.573 1.00 97.56 121 THR A N 1
ATOM 891 C CA . THR A 1 121 ? 4.693 -4.060 -19.898 1.00 97.56 121 THR A CA 1
ATOM 892 C C . THR A 1 121 ? 5.975 -3.878 -20.705 1.00 97.56 121 THR A C 1
ATOM 894 O O . THR A 1 121 ? 6.168 -4.571 -21.702 1.00 97.56 121 THR A O 1
ATOM 897 N N . GLU A 1 122 ? 6.871 -2.989 -20.273 1.00 94.88 122 GLU A N 1
ATOM 898 C CA . GLU A 1 122 ? 8.121 -2.667 -20.965 1.00 94.88 122 GLU A CA 1
ATOM 899 C C . GLU A 1 122 ? 9.347 -2.907 -20.075 1.00 94.88 122 GLU A C 1
ATOM 901 O O . GLU A 1 122 ? 9.326 -2.682 -18.863 1.00 94.88 122 GLU A O 1
ATOM 906 N N . SER A 1 123 ? 10.443 -3.371 -20.680 1.00 92.06 123 SER A N 1
ATOM 907 C CA . SER A 1 123 ? 11.713 -3.546 -19.973 1.00 92.06 123 SER A CA 1
ATOM 908 C C . SER A 1 123 ? 12.321 -2.198 -19.595 1.00 92.06 123 SER A C 1
ATOM 910 O O . SER A 1 123 ? 12.374 -1.278 -20.406 1.00 92.06 123 SER A O 1
ATOM 912 N N . GLY A 1 124 ? 12.849 -2.105 -18.376 1.00 88.62 124 GLY A N 1
ATOM 913 C CA . GLY A 1 124 ? 13.501 -0.889 -17.879 1.00 88.62 124 GLY A CA 1
ATOM 914 C C . GLY A 1 124 ? 12.553 0.156 -17.283 1.00 88.62 124 GLY A C 1
ATOM 915 O O . GLY A 1 124 ? 13.040 1.109 -16.682 1.00 88.62 124 GLY A O 1
ATOM 916 N N . LEU A 1 125 ? 11.235 -0.047 -17.369 1.00 94.50 125 LEU A N 1
ATOM 917 C CA . LEU A 1 125 ? 10.232 0.746 -16.657 1.00 94.50 125 LEU A CA 1
ATOM 918 C C . LEU A 1 125 ? 9.687 -0.056 -15.477 1.00 94.50 125 LEU A C 1
ATOM 920 O O . LEU A 1 125 ? 9.421 -1.248 -15.607 1.00 94.50 125 LEU A O 1
ATOM 924 N N . SER A 1 126 ? 9.548 0.581 -14.315 1.00 96.50 126 SER A N 1
ATOM 925 C CA . SER A 1 126 ? 9.051 -0.061 -13.096 1.00 96.50 126 SER A CA 1
ATOM 926 C C . SER A 1 126 ? 8.187 0.926 -12.312 1.00 96.50 126 SER A C 1
ATOM 928 O O . SER A 1 126 ? 8.629 2.061 -12.120 1.00 96.50 126 SER A O 1
ATOM 930 N N . PRO A 1 127 ? 6.970 0.544 -11.881 1.00 97.69 127 PRO A N 1
ATOM 931 C CA . PRO A 1 127 ? 6.194 1.373 -10.972 1.00 97.69 127 PRO A CA 1
ATOM 932 C C . PRO A 1 127 ? 6.849 1.392 -9.585 1.00 97.69 127 PRO A C 1
ATOM 934 O O . PRO A 1 127 ? 7.501 0.428 -9.171 1.00 97.69 127 PRO A O 1
ATOM 937 N N . VAL A 1 128 ? 6.648 2.491 -8.867 1.00 97.44 128 VAL A N 1
ATOM 938 C CA . VAL A 1 128 ? 7.250 2.766 -7.562 1.00 97.44 128 VAL A CA 1
ATOM 939 C C . VAL A 1 128 ? 6.150 3.060 -6.550 1.00 97.44 128 VAL A C 1
ATOM 941 O O . VAL A 1 128 ? 5.302 3.915 -6.800 1.00 97.44 128 VAL A O 1
ATOM 944 N N . LEU A 1 129 ? 6.190 2.379 -5.405 1.00 98.06 129 LEU A N 1
ATOM 945 C CA . LEU A 1 129 ? 5.478 2.761 -4.187 1.00 98.06 129 LEU A CA 1
ATOM 946 C C . LEU A 1 129 ? 6.470 3.425 -3.232 1.00 98.06 129 LEU A C 1
ATOM 948 O O . LEU A 1 129 ? 7.504 2.832 -2.914 1.00 98.06 129 LEU A O 1
ATOM 952 N N . GLU A 1 130 ? 6.171 4.639 -2.794 1.00 96.88 130 GLU A N 1
ATOM 953 C CA . GLU A 1 130 ? 7.066 5.427 -1.938 1.00 96.88 130 GLU A CA 1
ATOM 954 C C . GLU A 1 130 ? 6.677 5.320 -0.467 1.00 96.88 130 GLU A C 1
ATOM 956 O O . GLU A 1 130 ? 7.536 5.115 0.384 1.00 96.88 130 GLU A O 1
ATOM 961 N N . ASP A 1 131 ? 5.378 5.373 -0.190 1.00 96.69 131 ASP A N 1
ATOM 962 C CA . ASP A 1 131 ? 4.801 5.163 1.128 1.00 96.69 131 ASP A CA 1
ATOM 963 C C . ASP A 1 131 ? 3.354 4.692 1.001 1.00 96.69 131 ASP A C 1
ATOM 965 O O . ASP A 1 131 ? 2.739 4.752 -0.072 1.00 96.69 131 ASP A O 1
ATOM 969 N N . TRP A 1 132 ? 2.812 4.234 2.122 1.00 97.69 132 TRP A N 1
ATOM 970 C CA . TRP A 1 132 ? 1.381 4.045 2.288 1.00 97.69 132 TRP A CA 1
ATOM 971 C C . TRP A 1 132 ? 0.962 4.155 3.749 1.00 97.69 132 TRP A C 1
ATOM 973 O O . TRP A 1 132 ? 1.702 3.841 4.683 1.00 97.69 132 TRP A O 1
ATOM 983 N N . GLN A 1 133 ? -0.266 4.596 3.953 1.00 97.19 133 GLN A N 1
ATOM 984 C CA . GLN A 1 133 ? -0.826 4.790 5.270 1.00 97.19 133 GLN A CA 1
ATOM 985 C C . GLN A 1 133 ? -2.336 4.607 5.269 1.00 97.19 133 GLN A C 1
ATOM 987 O O . GLN A 1 133 ? -3.010 4.778 4.250 1.00 97.19 133 GLN A O 1
ATOM 992 N N . ILE A 1 134 ? -2.861 4.306 6.449 1.00 97.56 134 ILE A N 1
ATOM 993 C CA . ILE A 1 134 ? -4.292 4.277 6.712 1.00 97.56 134 ILE A CA 1
ATOM 994 C C . ILE A 1 134 ? -4.589 4.852 8.093 1.00 97.56 134 ILE A C 1
ATOM 996 O O . ILE A 1 134 ? -3.907 4.524 9.069 1.00 97.56 134 ILE A O 1
ATOM 1000 N N . SER A 1 135 ? -5.586 5.733 8.162 1.00 96.62 135 SER A N 1
ATOM 1001 C CA . SER A 1 135 ? -6.036 6.348 9.411 1.00 96.62 135 SER A CA 1
ATOM 1002 C C . SER A 1 135 ? -7.265 5.663 10.009 1.00 96.62 135 SER A C 1
ATOM 1004 O O . SER A 1 135 ? -7.921 4.857 9.348 1.00 96.62 135 SER A O 1
ATOM 1006 N N . TRP A 1 136 ? -7.576 6.023 11.254 1.00 94.12 136 TRP A N 1
ATOM 1007 C CA . TRP A 1 136 ? -8.798 5.703 12.000 1.00 94.12 136 TRP A CA 1
ATOM 1008 C C . TRP A 1 136 ? -9.007 6.716 13.140 1.00 94.12 136 TRP A C 1
ATOM 1010 O O . TRP A 1 136 ? -8.064 7.500 13.441 1.00 94.12 136 TRP A O 1
#

Radius of gyration: 14.99 Å; chains: 1; bounding box: 38×36×42 Å

Secondary structure (DSSP, 8-state):
------EEEE-SSS-TTB-TTT-BSEEEEEETTEEEEEESSSSEEEEEEBPPB-PPTT-----BEEEEEE--TTTEEEEEEEEETTS-EEESSPPTT-B-TTTS-TTT-SSEEEEEEEEESSTT---EEEEEEEE-

Sequence (136 aa):
MLAATTTWHDTFDNFEGIDFTHSSNVTNGGTPQNRTMVLRNTPGEGVLVSQPITPPAGFTEWGIIAYAKSDDPPATSLTVDVLDADGELLLAGVASGADLAGLLDPERHPTIRLRANLAATESGLSPVLEDWQISW